Protein AF-A0A2N7YAR9-F1 (afdb_monomer_lite)

Secondary structure (DSSP, 8-state):
--SGGG--HHHHHHHHHHHH-TTS-EEEEE-THHHHHHHHHHHHHTTT-S-EEE---HHHHHHHHHTS-TTPEEEEE---S--S---

Sequence (87 aa):
DIGLNSLDGETFDRVVELLRDDSRSLCLVAAATGHALLDYFRLLVRYYRRDVILLDSTDRMAHQLIDLPDNAILLASVFDRHSRMVE

Radius of gyration: 14.52 Å; chains: 1; bounding box: 32×30×36 Å

Structure (mmCIF, N/CA/C/O backbone):
data_AF-A0A2N7YAR9-F1
#
_entry.id   AF-A0A2N7YAR9-F1
#
loop_
_atom_site.group_PDB
_atom_site.id
_atom_site.type_symbol
_atom_site.label_atom_id
_atom_site.label_alt_id
_atom_site.label_comp_id
_atom_site.label_asym_id
_atom_site.label_entity_id
_atom_site.label_seq_id
_atom_site.pdbx_PDB_ins_code
_atom_site.Cartn_x
_atom_site.Cartn_y
_atom_site.Cartn_z
_atom_site.occupancy
_atom_site.B_iso_or_equiv
_atom_site.auth_seq_id
_atom_site.auth_comp_id
_atom_site.auth_asym_id
_atom_site.auth_atom_id
_atom_site.pdbx_PDB_model_num
ATOM 1 N N . ASP A 1 1 ? 1.352 -13.115 -20.923 1.00 51.00 1 ASP A N 1
ATOM 2 C CA . ASP A 1 1 ? 0.830 -11.784 -21.261 1.00 51.00 1 ASP A CA 1
ATOM 3 C C . ASP A 1 1 ? 0.973 -10.919 -20.024 1.00 51.00 1 ASP A C 1
ATOM 5 O O . ASP A 1 1 ? 0.470 -11.330 -18.988 1.00 51.00 1 ASP A O 1
ATOM 9 N N . ILE A 1 2 ? 1.752 -9.836 -20.070 1.00 61.59 2 ILE A N 1
ATOM 10 C CA . ILE A 1 2 ? 1.941 -8.943 -18.914 1.00 61.59 2 ILE A CA 1
ATOM 11 C C . ILE A 1 2 ? 1.072 -7.717 -19.186 1.00 61.59 2 ILE A C 1
ATOM 13 O O . ILE A 1 2 ? 1.465 -6.820 -19.927 1.00 61.59 2 ILE A O 1
ATOM 17 N N . GLY A 1 3 ? -0.151 -7.722 -18.664 1.00 69.00 3 GLY A N 1
ATOM 18 C CA . GLY A 1 3 ? -1.131 -6.659 -18.876 1.00 69.00 3 GLY A CA 1
ATOM 19 C C . GLY A 1 3 ? -2.304 -6.806 -17.914 1.00 69.00 3 GLY A C 1
ATOM 20 O O . GLY A 1 3 ? -2.415 -7.814 -17.231 1.00 69.00 3 GLY A O 1
ATOM 21 N N . LEU A 1 4 ? -3.207 -5.825 -17.853 1.00 73.38 4 LEU A N 1
ATOM 22 C CA . LEU A 1 4 ? -4.328 -5.855 -16.895 1.00 73.38 4 LEU A CA 1
ATOM 23 C C . LEU A 1 4 ? -5.207 -7.114 -17.020 1.00 73.38 4 LEU A C 1
ATOM 25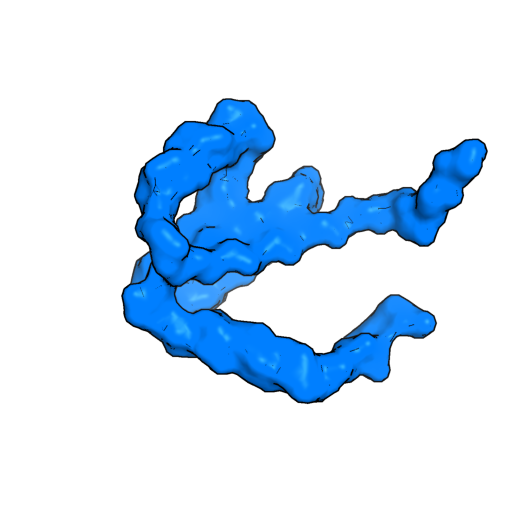 O O . LEU A 1 4 ? -5.782 -7.559 -16.036 1.00 73.38 4 LEU A O 1
ATOM 29 N N . ASN A 1 5 ? -5.250 -7.730 -18.202 1.00 80.75 5 ASN A N 1
ATOM 30 C CA . ASN A 1 5 ? -5.999 -8.962 -18.456 1.00 80.75 5 ASN A CA 1
ATOM 31 C C . ASN A 1 5 ? -5.394 -10.209 -17.787 1.00 80.75 5 ASN A C 1
ATOM 33 O O . ASN A 1 5 ? -6.047 -11.246 -17.757 1.00 80.75 5 ASN A O 1
ATOM 37 N N . SER A 1 6 ? -4.155 -10.139 -17.286 1.00 82.19 6 SER A N 1
ATOM 38 C CA . SER A 1 6 ? -3.526 -11.226 -16.528 1.00 82.19 6 SER A CA 1
ATOM 39 C C . SER A 1 6 ? -3.778 -11.131 -15.022 1.00 82.19 6 SER A C 1
ATOM 41 O O . SER A 1 6 ? -3.242 -11.945 -14.274 1.00 82.19 6 SER A O 1
ATOM 43 N N . LEU A 1 7 ? -4.522 -10.121 -14.561 1.00 82.06 7 LEU A N 1
ATOM 44 C CA . LEU A 1 7 ? -4.896 -9.998 -13.158 1.00 82.06 7 LEU A CA 1
ATOM 45 C C . LEU A 1 7 ? -5.980 -11.022 -12.829 1.00 82.06 7 LEU A C 1
ATOM 47 O O . LEU A 1 7 ? -7.039 -11.048 -13.453 1.00 82.06 7 LEU A O 1
ATOM 51 N N . ASP A 1 8 ? -5.714 -11.840 -11.819 1.00 90.44 8 ASP A N 1
ATOM 52 C CA . ASP A 1 8 ? -6.728 -12.696 -11.224 1.00 90.44 8 ASP A CA 1
ATOM 53 C C . ASP A 1 8 ? -7.710 -11.843 -10.407 1.00 90.44 8 ASP A C 1
ATOM 55 O O . ASP A 1 8 ? -7.303 -11.092 -9.516 1.00 90.44 8 ASP A O 1
ATOM 59 N N . GLY A 1 9 ? -9.001 -11.950 -10.728 1.00 91.50 9 GLY A N 1
ATOM 60 C CA . GLY A 1 9 ? -10.049 -11.140 -10.104 1.00 91.50 9 GLY A CA 1
ATOM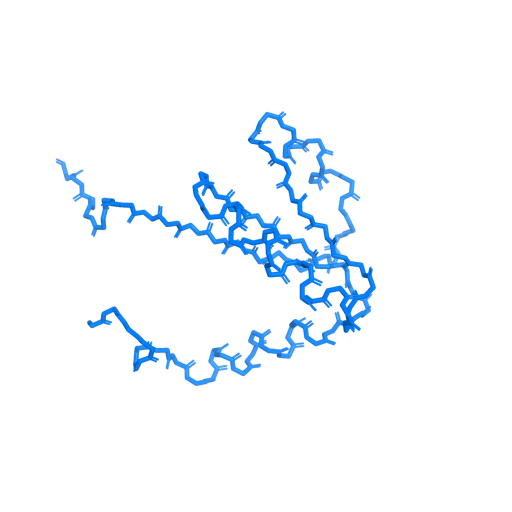 61 C C . GLY A 1 9 ? -10.195 -11.418 -8.610 1.00 91.50 9 GLY A C 1
ATOM 62 O O . GLY A 1 9 ? -10.301 -10.484 -7.822 1.00 91.50 9 GLY A O 1
ATOM 63 N N . GLU A 1 10 ? -10.108 -12.685 -8.197 1.00 94.38 10 GLU A N 1
ATOM 64 C CA . GLU A 1 10 ? -10.220 -13.047 -6.781 1.00 94.38 10 GLU A CA 1
ATOM 65 C C . GLU A 1 10 ? -9.046 -12.485 -5.965 1.00 94.38 10 GLU A C 1
ATOM 67 O O . GLU A 1 10 ? -9.230 -11.930 -4.878 1.00 94.38 10 GLU A O 1
ATOM 72 N N . THR A 1 11 ? -7.828 -12.579 -6.500 1.00 91.38 11 THR A N 1
ATOM 73 C CA . THR A 1 11 ? -6.636 -11.973 -5.898 1.00 91.38 11 THR A CA 1
ATOM 74 C C . THR A 1 11 ? -6.774 -10.457 -5.813 1.00 91.38 11 THR A C 1
ATOM 76 O O . THR A 1 11 ? -6.445 -9.873 -4.779 1.00 91.38 11 THR A O 1
ATOM 79 N N . PHE A 1 12 ? -7.284 -9.813 -6.865 1.00 91.69 12 PHE A N 1
ATOM 80 C CA . PHE A 1 12 ? -7.523 -8.374 -6.867 1.00 91.69 12 PHE A CA 1
ATOM 81 C C . PHE A 1 12 ? -8.505 -7.963 -5.763 1.00 91.69 12 PHE A C 1
ATOM 83 O O . PHE A 1 12 ? -8.183 -7.083 -4.962 1.00 91.69 12 PHE A O 1
ATOM 90 N N . ASP A 1 13 ? -9.645 -8.644 -5.652 1.00 95.00 13 ASP A N 1
ATOM 91 C CA . ASP A 1 13 ? -10.656 -8.359 -4.630 1.00 95.00 13 ASP A CA 1
ATOM 92 C C . ASP A 1 13 ? -10.094 -8.539 -3.212 1.00 95.00 13 ASP A C 1
ATOM 94 O O . ASP A 1 13 ? -10.293 -7.687 -2.344 1.00 95.00 13 ASP A O 1
ATOM 98 N N . ARG A 1 14 ? -9.296 -9.589 -2.974 1.00 94.56 14 ARG A N 1
ATOM 99 C CA . ARG A 1 14 ? -8.612 -9.798 -1.684 1.00 94.56 14 ARG A CA 1
ATOM 100 C C . ARG A 1 14 ? -7.649 -8.659 -1.342 1.00 94.56 14 ARG A C 1
ATOM 102 O O . ARG A 1 14 ? -7.592 -8.233 -0.188 1.00 94.56 14 ARG A O 1
ATOM 109 N N . VAL A 1 15 ? -6.894 -8.158 -2.321 1.00 93.19 15 VAL A N 1
ATOM 110 C CA . VAL A 1 15 ? -5.997 -7.007 -2.123 1.00 93.19 15 VAL A CA 1
ATOM 111 C C . VAL A 1 15 ? -6.801 -5.747 -1.811 1.00 93.19 15 VAL A C 1
ATOM 113 O O . VAL A 1 15 ? -6.430 -5.007 -0.901 1.00 93.19 15 VAL A O 1
ATOM 116 N N . VAL A 1 16 ? -7.916 -5.512 -2.509 1.00 93.62 16 VAL A N 1
ATOM 117 C CA . VAL A 1 16 ? -8.809 -4.380 -2.229 1.00 93.62 16 VAL A CA 1
ATOM 118 C C . VAL A 1 16 ? -9.333 -4.443 -0.795 1.00 93.62 16 VAL A C 1
ATOM 120 O O . VAL A 1 16 ? -9.249 -3.443 -0.086 1.00 93.62 16 VAL A O 1
ATOM 123 N N . GLU A 1 17 ? -9.793 -5.603 -0.326 1.00 94.56 17 GLU A N 1
ATOM 124 C CA . GLU A 1 17 ? -10.264 -5.760 1.056 1.00 94.56 17 GLU A CA 1
ATOM 125 C C . GLU A 1 17 ? -9.160 -5.489 2.092 1.00 94.56 17 GLU A C 1
ATOM 127 O O . GLU A 1 17 ? -9.406 -4.813 3.091 1.00 94.56 17 GLU A O 1
ATOM 132 N N . LEU A 1 18 ? -7.915 -5.909 1.832 1.00 93.81 18 LEU A N 1
ATOM 133 C CA . LEU A 1 18 ? -6.774 -5.543 2.681 1.00 93.81 18 LEU A CA 1
ATOM 134 C C . LEU A 1 18 ? -6.501 -4.033 2.666 1.00 93.81 18 LEU A C 1
ATOM 136 O O . LEU A 1 18 ? -6.231 -3.437 3.706 1.00 93.81 18 LEU A O 1
ATOM 140 N N . LEU A 1 19 ? -6.559 -3.387 1.501 1.00 92.50 19 LEU A N 1
ATOM 141 C CA . LEU A 1 19 ? -6.270 -1.957 1.388 1.00 92.50 19 LEU A CA 1
ATOM 142 C C . LEU A 1 19 ? -7.357 -1.073 2.015 1.00 92.50 19 LEU A C 1
ATOM 144 O O . LEU A 1 19 ? -7.024 0.008 2.507 1.00 92.50 19 LEU A O 1
ATOM 148 N N . ARG A 1 20 ? -8.613 -1.537 2.031 1.00 92.62 20 ARG A N 1
ATOM 149 C CA . ARG A 1 20 ? -9.764 -0.863 2.658 1.00 92.62 20 ARG A CA 1
ATOM 150 C C . ARG A 1 20 ? -9.738 -0.891 4.185 1.00 92.62 20 ARG A C 1
ATOM 152 O O . ARG A 1 20 ? -10.442 -0.102 4.812 1.00 92.62 20 ARG A O 1
ATOM 159 N N . ASP A 1 21 ? -8.950 -1.778 4.781 1.00 93.19 21 ASP A N 1
ATOM 160 C CA . ASP A 1 21 ? -8.842 -1.907 6.229 1.00 93.19 21 ASP A CA 1
ATOM 161 C C . ASP A 1 21 ? -8.007 -0.769 6.849 1.00 93.19 21 ASP A C 1
ATOM 163 O O . ASP A 1 21 ? -6.786 -0.861 6.987 1.00 93.19 21 ASP A O 1
ATOM 167 N N . ASP A 1 22 ? -8.683 0.315 7.238 1.00 93.69 22 ASP A N 1
ATOM 168 C CA . ASP A 1 22 ? -8.090 1.488 7.907 1.00 93.69 22 ASP A CA 1
ATOM 169 C C . ASP A 1 22 ? -7.801 1.249 9.406 1.00 93.69 22 ASP A C 1
ATOM 171 O O . ASP A 1 22 ? -7.334 2.152 10.093 1.00 93.69 22 ASP A O 1
ATOM 175 N N . SER A 1 23 ? -8.050 0.043 9.942 1.00 93.75 23 SER A N 1
ATOM 176 C CA . SER A 1 23 ? -7.677 -0.293 11.330 1.00 93.75 23 SER A CA 1
ATOM 177 C C . SER A 1 23 ? -6.193 -0.640 11.492 1.00 93.75 23 SER A C 1
ATOM 179 O O . SER A 1 23 ? -5.676 -0.667 12.609 1.00 93.75 23 SER A O 1
ATOM 181 N N . ARG A 1 24 ? -5.505 -0.903 10.376 1.00 95.19 24 ARG A N 1
ATOM 182 C CA . ARG A 1 24 ? -4.085 -1.263 10.310 1.00 95.19 24 ARG A CA 1
ATOM 183 C C . ARG A 1 24 ? -3.304 -0.185 9.566 1.00 95.19 24 ARG A C 1
ATOM 185 O O . ARG A 1 24 ? -3.845 0.454 8.663 1.00 95.19 24 ARG A O 1
ATOM 192 N N . SER A 1 25 ? -2.019 -0.028 9.859 1.00 95.25 25 SER A N 1
ATOM 193 C CA . SER A 1 25 ? -1.130 0.839 9.073 1.00 95.25 25 SER A CA 1
ATOM 194 C C . SER A 1 25 ? -0.897 0.258 7.674 1.00 95.25 25 SER A C 1
ATOM 196 O O . SER A 1 25 ? -0.704 -0.953 7.532 1.00 95.25 25 SER A O 1
ATOM 198 N N . LEU A 1 26 ? -0.892 1.103 6.638 1.00 96.19 26 LEU A N 1
ATOM 199 C CA . LEU A 1 26 ? -0.449 0.721 5.293 1.00 96.19 26 LEU A CA 1
ATOM 200 C C . LEU A 1 26 ? 1.004 1.115 5.091 1.00 96.19 26 LEU A C 1
ATOM 202 O O . LEU A 1 26 ? 1.323 2.295 4.994 1.00 96.19 26 LEU A O 1
ATOM 206 N N . CYS A 1 27 ? 1.871 0.129 4.959 1.00 95.50 27 CYS A N 1
ATOM 207 C CA . CYS A 1 27 ? 3.264 0.312 4.621 1.00 95.50 27 CYS A CA 1
ATOM 208 C C . CYS A 1 27 ? 3.475 0.103 3.115 1.00 95.50 27 CYS A C 1
ATOM 210 O O . CYS A 1 27 ? 3.057 -0.907 2.551 1.00 95.50 27 CYS A O 1
ATOM 212 N N . LEU A 1 28 ? 4.117 1.062 2.457 1.00 94.88 28 LEU A N 1
ATOM 213 C CA . LEU A 1 28 ? 4.432 1.054 1.035 1.00 94.88 28 LEU A CA 1
ATOM 214 C C . LEU A 1 28 ? 5.943 0.944 0.861 1.00 94.88 28 LEU A C 1
ATOM 216 O O . LEU A 1 28 ? 6.692 1.685 1.495 1.00 94.88 28 LEU A O 1
ATOM 220 N N . VAL A 1 29 ? 6.396 0.066 -0.030 1.00 93.00 29 VAL A N 1
ATOM 221 C CA . VAL A 1 29 ? 7.821 -0.060 -0.351 1.00 93.00 29 VAL A CA 1
ATOM 222 C C . VAL A 1 29 ? 8.022 -0.328 -1.831 1.00 93.00 29 VAL A C 1
ATOM 224 O O . VAL A 1 29 ? 7.337 -1.153 -2.432 1.00 93.00 29 VAL A O 1
ATOM 227 N N . ALA A 1 30 ? 8.975 0.370 -2.437 1.00 90.12 30 ALA A N 1
ATOM 228 C CA . ALA A 1 30 ? 9.386 0.090 -3.801 1.00 90.12 30 ALA A CA 1
ATOM 229 C C . ALA A 1 30 ? 10.849 0.439 -4.031 1.00 90.12 30 ALA A C 1
ATOM 231 O O . ALA A 1 30 ? 11.389 1.367 -3.430 1.00 90.12 30 ALA A O 1
ATOM 232 N N . ALA A 1 31 ? 11.471 -0.294 -4.950 1.00 84.44 31 ALA A N 1
ATOM 233 C CA . ALA A 1 31 ? 12.831 -0.028 -5.390 1.00 84.44 31 ALA A CA 1
ATOM 234 C C . ALA A 1 31 ? 12.864 0.985 -6.547 1.00 84.44 31 ALA A C 1
ATOM 236 O O . ALA A 1 31 ? 11.980 1.004 -7.410 1.00 84.44 31 ALA A O 1
ATOM 237 N N . ALA A 1 32 ? 13.940 1.777 -6.603 1.00 83.94 32 ALA A N 1
ATOM 238 C CA . ALA A 1 32 ? 14.271 2.670 -7.715 1.00 83.94 32 ALA A CA 1
ATOM 239 C C . ALA A 1 32 ? 13.083 3.547 -8.172 1.00 83.94 32 ALA A C 1
ATOM 241 O O . ALA A 1 32 ? 12.467 4.239 -7.364 1.00 83.94 32 ALA A O 1
ATOM 242 N N . THR A 1 33 ? 12.747 3.530 -9.467 1.00 82.44 33 THR A N 1
ATOM 243 C CA . THR A 1 33 ? 11.664 4.343 -10.046 1.00 82.44 33 THR A CA 1
ATOM 244 C C . THR A 1 33 ? 10.278 3.986 -9.505 1.00 82.44 33 THR A C 1
ATOM 246 O O . THR A 1 33 ? 9.378 4.823 -9.560 1.00 82.44 33 THR A O 1
ATOM 249 N N . GLY A 1 34 ? 10.097 2.792 -8.931 1.00 87.44 34 GLY A N 1
ATOM 250 C CA . GLY A 1 34 ? 8.850 2.402 -8.276 1.00 87.44 34 GLY A CA 1
ATOM 251 C C . GLY A 1 34 ? 8.541 3.238 -7.032 1.00 87.44 34 GLY A C 1
ATOM 252 O O . GLY A 1 34 ? 7.371 3.431 -6.710 1.00 87.44 34 GLY A O 1
ATOM 253 N N . HIS A 1 35 ? 9.563 3.793 -6.369 1.00 90.12 35 HIS A N 1
ATOM 254 C CA . HIS A 1 35 ? 9.378 4.627 -5.181 1.00 90.12 35 HIS A CA 1
ATOM 255 C C . HIS A 1 35 ? 8.576 5.897 -5.497 1.00 90.12 35 HIS A C 1
ATOM 257 O O . HIS A 1 35 ? 7.617 6.206 -4.797 1.00 90.12 35 HIS A O 1
ATOM 263 N N . ALA A 1 36 ? 8.890 6.586 -6.600 1.00 90.88 36 ALA A N 1
ATOM 264 C CA . ALA A 1 36 ? 8.151 7.780 -7.022 1.00 90.88 36 ALA A CA 1
ATOM 265 C C . ALA A 1 36 ? 6.679 7.473 -7.359 1.00 90.88 36 ALA A C 1
ATOM 267 O O . ALA A 1 36 ? 5.789 8.269 -7.060 1.00 90.88 36 ALA A O 1
ATOM 268 N N . LEU A 1 37 ? 6.408 6.301 -7.945 1.00 91.62 37 LEU A N 1
ATOM 269 C CA . LEU A 1 37 ? 5.041 5.854 -8.229 1.00 91.62 37 LEU A CA 1
ATOM 270 C C . LEU A 1 37 ? 4.264 5.553 -6.943 1.00 91.62 37 LEU A C 1
ATOM 272 O O . LEU A 1 37 ? 3.105 5.952 -6.826 1.00 91.62 37 LEU A O 1
ATOM 276 N N . LEU A 1 38 ? 4.890 4.881 -5.972 1.00 93.44 38 LEU A N 1
ATOM 277 C CA . LEU A 1 38 ? 4.248 4.615 -4.687 1.00 93.44 38 LEU A CA 1
ATOM 278 C C . LEU A 1 38 ? 4.082 5.870 -3.833 1.00 93.44 38 LEU A C 1
ATOM 280 O O . LEU A 1 38 ? 3.095 5.947 -3.110 1.00 93.44 38 LEU A O 1
ATOM 284 N N . ASP A 1 39 ? 4.961 6.868 -3.934 1.00 94.12 39 ASP A N 1
ATOM 285 C CA . ASP A 1 39 ? 4.735 8.148 -3.258 1.00 94.12 39 ASP A CA 1
ATOM 286 C C . ASP A 1 39 ? 3.540 8.895 -3.863 1.00 94.12 39 ASP A C 1
ATOM 288 O O . ASP A 1 39 ? 2.675 9.380 -3.134 1.00 94.12 39 ASP A O 1
ATOM 292 N N . TYR A 1 40 ? 3.402 8.895 -5.193 1.00 94.94 40 TYR A N 1
ATOM 293 C CA . TYR A 1 40 ? 2.201 9.431 -5.836 1.00 94.94 40 TYR A CA 1
ATOM 294 C C . TYR A 1 40 ? 0.933 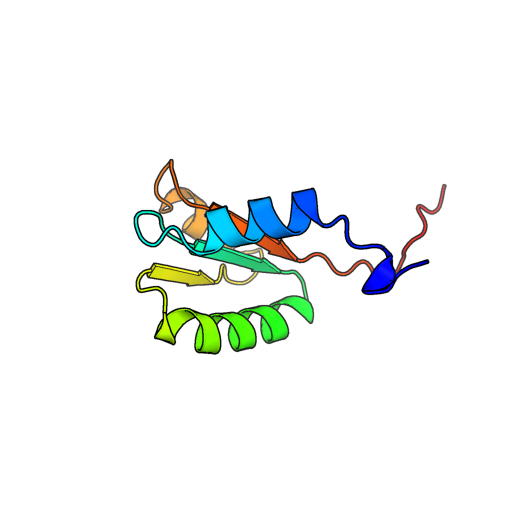8.683 -5.393 1.00 94.94 40 TYR A C 1
ATOM 296 O O . TYR A 1 40 ? -0.052 9.302 -4.988 1.00 94.94 40 TYR A O 1
ATOM 304 N N . PHE A 1 41 ? 0.966 7.348 -5.396 1.00 94.00 41 PHE A N 1
ATOM 305 C CA . PHE A 1 41 ? -0.136 6.527 -4.896 1.00 94.00 41 PHE A CA 1
ATOM 306 C C . PHE A 1 41 ? -0.452 6.820 -3.423 1.00 94.00 41 PHE A C 1
ATOM 308 O O . PHE A 1 41 ? -1.619 6.971 -3.063 1.00 94.00 41 PHE A O 1
ATOM 315 N N . ARG A 1 42 ? 0.569 6.978 -2.573 1.00 95.50 42 ARG A N 1
ATOM 316 C CA . ARG A 1 42 ? 0.415 7.346 -1.162 1.00 95.50 42 ARG A CA 1
ATOM 317 C C . ARG A 1 42 ? -0.369 8.638 -1.007 1.00 95.50 42 ARG A C 1
ATOM 319 O O . ARG A 1 42 ? -1.266 8.697 -0.169 1.00 95.50 42 ARG A O 1
ATOM 326 N N . LEU A 1 43 ? -0.038 9.666 -1.789 1.00 95.50 43 LEU A N 1
ATOM 327 C CA . LEU A 1 43 ? -0.747 10.945 -1.744 1.00 95.50 43 LEU A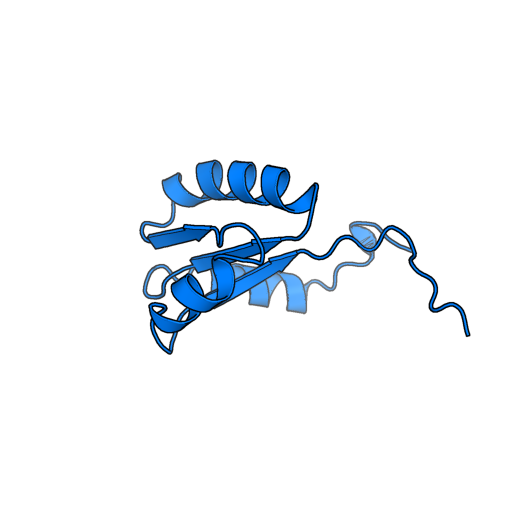 CA 1
ATOM 328 C C . LEU A 1 43 ? -2.241 10.765 -2.041 1.00 95.50 43 LEU A C 1
ATOM 330 O O . LEU A 1 43 ? -3.064 11.360 -1.350 1.00 95.50 43 LEU A O 1
ATOM 334 N N . LEU A 1 44 ? -2.595 9.907 -3.002 1.00 95.50 44 LEU A N 1
ATOM 335 C CA . LEU A 1 44 ? -3.989 9.598 -3.330 1.00 95.50 44 LEU A CA 1
ATOM 336 C C . LEU A 1 44 ? -4.688 8.789 -2.229 1.00 95.50 44 LEU A C 1
ATOM 338 O O . LEU A 1 44 ? -5.811 9.104 -1.843 1.00 95.50 44 LEU A O 1
ATOM 342 N N . VAL A 1 45 ? -4.035 7.758 -1.693 1.00 93.62 45 VAL A N 1
ATOM 343 C CA . VAL A 1 45 ? -4.643 6.885 -0.677 1.00 93.62 45 VAL A CA 1
ATOM 344 C C . VAL A 1 45 ? -4.860 7.612 0.645 1.00 93.62 45 VAL A C 1
ATOM 346 O O . VAL A 1 45 ? -5.844 7.339 1.329 1.00 93.62 45 VAL A O 1
ATOM 349 N N . ARG A 1 46 ? -4.016 8.591 0.988 1.00 93.44 46 ARG A N 1
ATOM 350 C CA . ARG A 1 46 ? -4.162 9.384 2.220 1.00 93.44 46 ARG A CA 1
ATOM 351 C C . ARG A 1 46 ? -5.456 10.203 2.306 1.00 93.44 46 ARG A C 1
ATOM 353 O O . ARG A 1 46 ? -5.801 10.657 3.392 1.00 93.44 46 ARG A O 1
ATOM 360 N N . TYR A 1 47 ? -6.192 10.367 1.205 1.00 92.75 47 TYR A N 1
ATOM 361 C CA . TYR A 1 47 ? -7.550 10.927 1.241 1.00 92.75 47 TYR A CA 1
ATOM 362 C C . TYR A 1 47 ? -8.570 9.985 1.891 1.00 92.75 47 TYR A C 1
ATOM 364 O O . TYR A 1 47 ? -9.577 10.449 2.421 1.00 92.75 47 TYR A O 1
ATOM 372 N N . TYR A 1 48 ? -8.313 8.680 1.850 1.00 91.12 48 TYR A N 1
ATOM 373 C CA . TYR A 1 48 ? -9.235 7.640 2.305 1.00 91.12 48 TYR A CA 1
ATOM 374 C C . TYR A 1 48 ? -8.705 6.854 3.504 1.00 91.12 48 TYR A C 1
ATOM 376 O O . TYR A 1 48 ? -9.498 6.260 4.227 1.00 91.12 48 TYR A O 1
ATOM 384 N N . ARG A 1 49 ? -7.384 6.854 3.720 1.00 92.56 49 ARG A N 1
ATOM 385 C CA . ARG A 1 49 ? -6.713 6.089 4.772 1.00 92.56 49 ARG A CA 1
ATOM 386 C C . ARG A 1 49 ? -5.807 6.985 5.602 1.00 92.56 49 ARG A C 1
ATOM 388 O O . ARG A 1 49 ? -5.028 7.763 5.049 1.00 92.56 49 ARG A O 1
ATOM 395 N N . ARG A 1 50 ? -5.896 6.889 6.927 1.00 88.44 50 ARG A N 1
ATOM 396 C CA . ARG A 1 50 ? -5.200 7.829 7.823 1.00 88.44 50 ARG A CA 1
ATOM 397 C C . ARG A 1 50 ? -3.720 7.517 7.970 1.00 88.44 50 ARG A C 1
ATOM 399 O O . ARG A 1 50 ? -2.905 8.439 7.949 1.00 88.44 50 ARG A O 1
ATOM 406 N N . ASP A 1 51 ? -3.390 6.238 8.102 1.00 94.25 51 ASP A N 1
ATOM 407 C CA . ASP A 1 51 ? -2.040 5.791 8.423 1.00 94.25 51 ASP A CA 1
ATOM 408 C C . ASP A 1 51 ? -1.392 5.074 7.236 1.00 94.25 51 ASP A C 1
ATOM 410 O O . ASP A 1 51 ? -1.602 3.881 6.999 1.00 94.25 51 ASP A O 1
ATOM 414 N N . VAL A 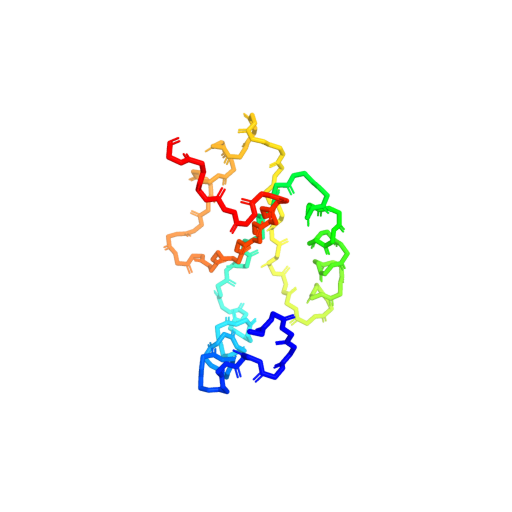1 52 ? -0.646 5.851 6.445 1.00 95.56 52 VAL A N 1
ATOM 415 C CA . VAL A 1 52 ? 0.075 5.369 5.264 1.00 95.56 52 VAL A CA 1
ATOM 416 C C . VAL A 1 52 ? 1.535 5.803 5.338 1.00 95.56 52 VAL A C 1
ATOM 418 O O . VAL A 1 52 ? 1.856 6.993 5.247 1.00 95.56 52 VAL A O 1
ATOM 421 N N . ILE A 1 53 ? 2.415 4.816 5.448 1.00 94.44 53 ILE A N 1
ATOM 422 C CA . ILE A 1 53 ? 3.855 4.949 5.636 1.00 94.44 53 ILE A CA 1
ATOM 423 C C . ILE A 1 53 ? 4.533 4.538 4.330 1.00 94.44 53 ILE A C 1
ATOM 425 O O . ILE A 1 53 ? 4.310 3.436 3.843 1.00 94.44 53 ILE A O 1
ATOM 429 N N . LEU A 1 54 ? 5.365 5.405 3.756 1.00 94.38 54 LEU A N 1
ATOM 430 C CA . LEU A 1 54 ? 6.272 5.025 2.670 1.00 94.38 54 LEU A CA 1
ATOM 431 C C . LEU A 1 54 ? 7.649 4.774 3.268 1.00 94.38 54 LEU A C 1
ATOM 433 O O . LEU A 1 54 ? 8.213 5.672 3.895 1.00 94.38 54 LEU A O 1
ATOM 437 N N . LEU A 1 55 ? 8.159 3.559 3.086 1.00 93.06 55 LEU A N 1
ATOM 438 C CA . LEU A 1 55 ? 9.522 3.229 3.474 1.00 93.06 55 LEU A CA 1
ATOM 439 C C . LEU A 1 55 ? 10.499 3.952 2.551 1.00 93.06 55 LEU A C 1
ATOM 441 O O . LEU A 1 55 ? 10.330 3.970 1.330 1.00 93.06 55 LEU A O 1
ATOM 445 N N . ASP A 1 56 ? 11.496 4.559 3.180 1.00 86.19 56 ASP A N 1
ATOM 446 C CA . ASP A 1 56 ? 12.571 5.330 2.571 1.00 86.19 56 ASP A CA 1
ATOM 447 C C . ASP A 1 56 ? 13.563 4.386 1.861 1.00 86.19 56 ASP A C 1
ATOM 449 O O . ASP A 1 56 ? 13.340 3.176 1.734 1.00 86.19 56 ASP A O 1
ATOM 453 N N . SER A 1 57 ? 14.667 4.933 1.361 1.00 75.88 57 SER A N 1
ATOM 454 C CA . SER A 1 57 ? 15.716 4.154 0.711 1.00 75.88 57 SER A CA 1
ATOM 455 C C . SER A 1 57 ? 16.244 3.006 1.586 1.00 75.88 57 SER A C 1
ATOM 457 O O . SER A 1 57 ? 16.114 2.977 2.813 1.00 75.88 57 SER A O 1
ATOM 459 N N . THR A 1 58 ? 16.856 2.017 0.930 1.00 75.75 58 THR A N 1
ATOM 460 C CA . THR A 1 58 ? 17.292 0.742 1.528 1.00 75.75 58 THR A CA 1
ATOM 461 C C . THR A 1 58 ? 18.145 0.886 2.791 1.00 75.75 58 THR A C 1
ATOM 463 O O . THR A 1 58 ? 18.104 0.010 3.649 1.00 75.75 58 THR A O 1
ATOM 466 N N . ASP A 1 59 ? 18.896 1.978 2.926 1.00 80.88 59 ASP A N 1
ATOM 467 C CA . ASP A 1 59 ? 19.725 2.304 4.090 1.00 80.88 59 ASP A CA 1
ATOM 468 C C . ASP A 1 59 ? 18.916 2.669 5.346 1.00 80.88 59 ASP A C 1
ATOM 470 O O . ASP A 1 59 ? 19.382 2.438 6.459 1.00 80.88 59 ASP A O 1
ATOM 474 N N . ARG A 1 60 ? 17.696 3.192 5.195 1.00 82.00 60 ARG A N 1
ATOM 475 C CA . ARG A 1 60 ? 16.818 3.601 6.308 1.00 82.00 60 ARG A CA 1
ATOM 476 C C . ARG A 1 60 ? 15.658 2.650 6.549 1.00 82.00 60 ARG A C 1
ATOM 478 O O . ARG A 1 60 ? 15.122 2.604 7.654 1.00 82.00 60 ARG A O 1
ATOM 485 N N . MET A 1 61 ? 15.314 1.854 5.543 1.00 86.12 61 MET A N 1
ATOM 486 C CA . MET A 1 61 ? 14.201 0.913 5.578 1.00 86.12 61 MET A CA 1
ATOM 487 C C . MET A 1 61 ? 14.251 -0.032 6.788 1.00 86.12 61 MET A C 1
ATOM 489 O O . MET A 1 61 ? 13.230 -0.246 7.432 1.00 86.12 61 MET A O 1
ATOM 493 N N . ALA A 1 62 ? 15.429 -0.553 7.150 1.00 85.19 62 ALA A N 1
ATOM 494 C CA . ALA A 1 62 ? 15.573 -1.449 8.303 1.00 85.19 62 ALA A CA 1
ATOM 495 C C . ALA A 1 62 ? 15.166 -0.783 9.631 1.00 85.19 62 ALA A C 1
ATOM 497 O O . ALA A 1 62 ? 14.531 -1.417 10.471 1.00 85.19 62 ALA A O 1
ATOM 498 N N . HIS A 1 63 ? 15.486 0.502 9.799 1.00 87.25 63 HIS A N 1
ATOM 499 C CA . HIS A 1 63 ? 15.099 1.276 10.978 1.00 87.25 63 HIS A CA 1
ATOM 500 C C . HIS A 1 63 ? 13.612 1.626 10.985 1.00 87.25 63 HIS A C 1
ATOM 502 O O . HIS A 1 63 ? 13.012 1.707 12.042 1.00 87.25 63 HIS A O 1
ATOM 508 N N . GLN A 1 64 ? 12.994 1.807 9.821 1.00 89.88 64 GLN A N 1
ATOM 509 C CA . GLN A 1 64 ? 11.558 2.076 9.756 1.00 89.88 64 GLN A CA 1
ATOM 510 C C . GLN A 1 64 ? 10.719 0.812 9.962 1.00 89.88 64 GLN A C 1
ATOM 512 O O . GLN A 1 64 ? 9.630 0.892 10.515 1.00 89.88 64 GLN A O 1
ATOM 517 N N . LEU A 1 65 ? 11.221 -0.353 9.536 1.00 88.00 65 LEU A N 1
ATOM 518 C CA . LEU A 1 65 ? 10.531 -1.635 9.697 1.00 88.00 65 LEU A CA 1
ATOM 519 C C . LEU A 1 65 ? 10.386 -2.048 11.164 1.00 88.00 65 LEU A C 1
ATOM 521 O O . LEU A 1 65 ? 9.364 -2.627 11.514 1.00 88.00 65 LEU A O 1
ATOM 525 N N . ILE A 1 66 ? 11.381 -1.761 12.012 1.00 89.88 66 ILE A N 1
ATOM 526 C CA . ILE A 1 66 ? 11.319 -2.117 13.441 1.00 89.88 66 ILE A CA 1
ATOM 527 C C . ILE A 1 66 ? 10.260 -1.311 14.207 1.00 89.88 66 ILE A C 1
ATOM 529 O O . ILE A 1 66 ? 9.762 -1.781 15.224 1.00 89.88 66 ILE A O 1
ATOM 533 N N . ASP A 1 67 ? 9.887 -0.138 13.693 1.00 89.62 67 ASP A N 1
ATOM 534 C CA . ASP A 1 67 ? 8.875 0.734 14.292 1.00 89.62 67 ASP A CA 1
ATOM 535 C C . ASP A 1 67 ? 7.454 0.445 13.766 1.00 89.62 67 ASP A C 1
ATOM 537 O O . ASP A 1 67 ? 6.494 1.101 14.179 1.00 89.62 67 ASP A O 1
ATOM 541 N N . LEU A 1 68 ? 7.289 -0.512 12.842 1.00 90.31 68 LEU A N 1
ATOM 542 C CA . LEU A 1 68 ? 5.970 -0.862 12.318 1.00 90.31 68 LEU A CA 1
ATOM 543 C C . LEU A 1 68 ? 5.161 -1.686 13.329 1.00 90.31 68 LEU A C 1
ATOM 545 O O . LEU A 1 68 ? 5.707 -2.582 13.972 1.00 90.31 68 LEU A O 1
ATOM 549 N N . PRO A 1 69 ? 3.837 -1.465 13.413 1.00 91.19 69 PRO A N 1
ATOM 550 C CA . PRO A 1 69 ? 2.953 -2.359 14.149 1.00 91.19 69 PRO A CA 1
ATOM 551 C C . PRO A 1 69 ? 3.002 -3.789 13.597 1.00 91.19 69 PRO A C 1
ATOM 553 O O . PRO A 1 69 ? 2.996 -3.985 12.381 1.00 91.19 69 PRO A O 1
ATOM 556 N N . ASP A 1 70 ? 2.931 -4.786 14.481 1.00 92.56 70 ASP A N 1
ATOM 557 C CA . ASP A 1 70 ? 2.957 -6.217 14.124 1.00 92.56 70 ASP A CA 1
ATOM 558 C C . ASP A 1 70 ? 1.873 -6.627 13.112 1.00 92.56 70 ASP A C 1
ATOM 560 O O . ASP A 1 70 ? 1.998 -7.625 12.404 1.00 92.56 70 ASP A O 1
ATOM 564 N N . ASN A 1 71 ? 0.780 -5.867 13.050 1.00 94.62 71 ASN A N 1
ATOM 565 C CA . ASN A 1 71 ? -0.341 -6.105 12.153 1.00 94.62 71 ASN A CA 1
ATOM 566 C C . ASN A 1 71 ? -0.334 -5.196 10.913 1.00 94.62 71 ASN A C 1
ATOM 568 O O . ASN A 1 71 ? -1.337 -5.170 10.204 1.00 94.62 71 ASN A O 1
ATOM 572 N N . ALA A 1 72 ? 0.731 -4.443 10.635 1.00 94.81 72 ALA A N 1
ATOM 573 C CA . ALA A 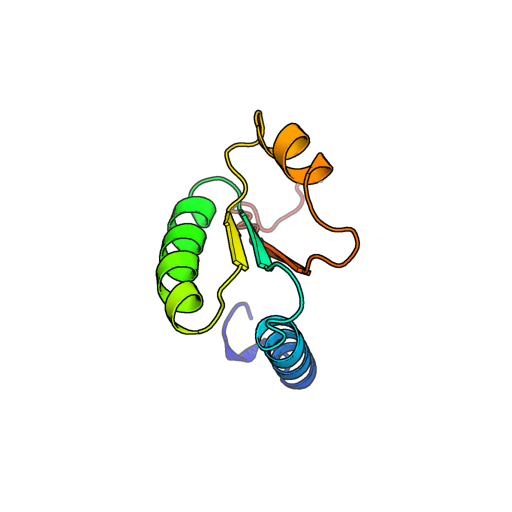1 72 ? 0.787 -3.572 9.465 1.00 94.81 72 ALA A CA 1
ATOM 574 C C . ALA A 1 72 ? 0.620 -4.357 8.148 1.00 94.81 72 ALA A C 1
ATOM 576 O O . ALA A 1 72 ? 1.046 -5.504 8.006 1.00 94.81 72 ALA A O 1
ATOM 577 N N . ILE A 1 73 ? 0.002 -3.721 7.152 1.00 95.56 73 ILE A N 1
ATOM 578 C CA . ILE A 1 73 ? -0.121 -4.266 5.796 1.00 95.56 73 ILE A CA 1
ATOM 579 C C . ILE A 1 73 ? 1.042 -3.744 4.961 1.00 95.56 73 ILE A C 1
ATOM 581 O O . ILE A 1 73 ? 1.182 -2.534 4.818 1.00 95.56 73 ILE A O 1
ATOM 585 N N . LEU A 1 74 ? 1.833 -4.634 4.359 1.00 93.81 74 LEU A N 1
ATOM 586 C CA . LEU A 1 74 ? 2.904 -4.260 3.435 1.00 93.81 74 LEU A CA 1
ATOM 587 C C . LEU A 1 74 ? 2.450 -4.410 1.978 1.00 93.81 74 LEU A C 1
ATOM 589 O O . LEU A 1 74 ? 2.150 -5.515 1.528 1.00 93.81 74 LEU A O 1
ATOM 593 N N . LEU A 1 75 ? 2.460 -3.309 1.225 1.00 93.81 75 LEU A N 1
ATOM 594 C CA . LEU A 1 75 ? 2.331 -3.300 -0.230 1.00 93.81 75 LEU A CA 1
ATOM 595 C C . LEU A 1 75 ? 3.698 -3.000 -0.852 1.00 93.81 75 LEU A C 1
ATOM 597 O O . LEU A 1 75 ? 4.168 -1.859 -0.860 1.00 93.81 75 LEU A O 1
ATOM 601 N N . ALA A 1 76 ? 4.327 -4.047 -1.379 1.00 90.88 76 ALA A N 1
ATOM 602 C CA . ALA A 1 76 ? 5.615 -3.961 -2.046 1.00 90.88 76 ALA A CA 1
ATOM 603 C C . ALA A 1 76 ? 5.445 -3.927 -3.568 1.00 90.88 76 ALA A C 1
ATOM 605 O O . ALA A 1 76 ? 4.721 -4.742 -4.138 1.00 90.88 76 ALA A O 1
ATOM 606 N N . SER A 1 77 ? 6.149 -3.013 -4.232 1.00 87.19 77 SER A N 1
ATOM 607 C CA . SER A 1 77 ? 6.259 -2.978 -5.688 1.00 87.19 77 SER A CA 1
ATOM 608 C C . SER A 1 77 ? 7.708 -3.183 -6.106 1.00 87.19 77 SER A C 1
ATOM 610 O O . SER A 1 77 ? 8.606 -2.426 -5.728 1.00 87.19 77 SER A O 1
ATOM 612 N N . VAL A 1 78 ? 7.938 -4.221 -6.904 1.00 81.62 78 VAL A N 1
ATOM 613 C CA . VAL A 1 78 ? 9.244 -4.526 -7.484 1.00 81.62 78 VAL A CA 1
ATOM 614 C C . VAL A 1 78 ? 9.092 -4.485 -8.992 1.00 81.62 78 VAL A C 1
ATOM 616 O O . VAL A 1 78 ? 8.360 -5.280 -9.576 1.00 81.62 78 VAL A O 1
ATOM 619 N N . PHE A 1 79 ? 9.789 -3.547 -9.625 1.00 72.81 79 PHE A N 1
ATOM 620 C CA . PHE A 1 79 ? 9.937 -3.539 -11.070 1.00 72.81 79 PHE A CA 1
ATOM 621 C C . PHE A 1 79 ? 11.287 -4.155 -11.418 1.00 72.81 79 PHE A C 1
ATOM 623 O O . PHE A 1 79 ? 12.327 -3.514 -11.253 1.00 72.81 79 PHE A O 1
ATOM 630 N N . ASP A 1 80 ? 11.275 -5.397 -11.894 1.00 66.25 80 ASP A N 1
ATOM 631 C CA . ASP A 1 80 ? 12.471 -5.997 -12.467 1.00 66.25 80 ASP A CA 1
ATOM 632 C C . ASP A 1 80 ? 12.544 -5.679 -13.963 1.00 66.25 80 ASP A C 1
ATOM 634 O O . ASP A 1 80 ? 11.749 -6.160 -14.773 1.00 66.25 80 ASP A O 1
ATOM 638 N N . ARG A 1 81 ? 13.523 -4.850 -14.339 1.00 57.41 81 ARG A N 1
ATOM 639 C CA . ARG A 1 81 ? 13.820 -4.547 -15.746 1.00 57.41 81 ARG A CA 1
ATOM 640 C C . ARG A 1 81 ? 14.438 -5.737 -16.491 1.00 57.41 81 ARG A C 1
ATOM 642 O O . ARG A 1 81 ? 14.499 -5.708 -17.717 1.00 57.41 81 ARG A O 1
ATOM 649 N N . HIS A 1 82 ? 14.886 -6.769 -15.776 1.00 53.69 82 HIS A N 1
ATOM 650 C CA . HIS A 1 82 ? 15.406 -8.014 -16.326 1.00 53.69 82 HIS A CA 1
ATOM 651 C C . HIS A 1 82 ? 14.457 -9.154 -15.960 1.00 53.69 82 HIS A C 1
ATOM 653 O O . HIS A 1 82 ? 14.748 -9.989 -15.118 1.00 53.69 82 HIS A O 1
ATOM 659 N N . SER A 1 83 ? 13.316 -9.234 -16.643 1.00 46.12 83 SER A N 1
ATOM 660 C CA . SER A 1 83 ? 12.318 -10.301 -16.443 1.00 46.12 83 SER A CA 1
ATOM 661 C C . SER A 1 83 ? 12.802 -11.714 -16.859 1.00 46.12 83 SER A C 1
ATOM 663 O O . SER A 1 83 ? 12.006 -12.595 -17.167 1.00 46.12 83 SER A O 1
ATOM 665 N N . ARG A 1 84 ? 14.117 -11.954 -16.911 1.00 43.81 84 ARG A N 1
ATOM 666 C CA . ARG A 1 84 ? 14.729 -13.266 -17.116 1.00 43.81 84 ARG A CA 1
ATOM 667 C C . ARG A 1 84 ? 15.830 -13.454 -16.086 1.00 43.81 84 ARG A C 1
ATOM 669 O O . ARG A 1 84 ? 16.802 -12.701 -16.092 1.00 43.81 84 ARG A O 1
ATOM 676 N N . MET A 1 85 ? 15.698 -14.496 -15.264 1.00 44.53 85 MET A N 1
ATOM 677 C CA . MET A 1 85 ? 16.867 -15.112 -14.644 1.00 44.53 85 MET A CA 1
ATOM 678 C C . MET A 1 85 ? 17.869 -15.405 -15.764 1.00 44.53 85 MET A C 1
ATOM 680 O O . MET A 1 85 ? 17.542 -16.101 -16.726 1.00 44.53 85 MET A O 1
ATOM 684 N N . VAL A 1 86 ? 19.049 -14.805 -15.670 1.00 48.09 86 VAL A N 1
ATOM 685 C CA . VAL A 1 86 ? 20.216 -15.276 -16.408 1.00 48.09 86 VAL A CA 1
ATOM 686 C C . VAL A 1 86 ? 20.735 -16.458 -15.592 1.00 48.09 86 VAL A C 1
ATOM 688 O O . VAL A 1 86 ? 21.075 -16.266 -14.425 1.00 48.09 86 VAL A O 1
ATOM 691 N N . GLU A 1 87 ? 20.675 -17.661 -16.167 1.00 40.81 87 GLU A N 1
ATOM 692 C CA . GLU A 1 87 ? 21.420 -18.832 -15.671 1.00 40.81 87 GLU A CA 1
ATOM 693 C C . GLU A 1 87 ? 22.931 -18.583 -15.720 1.00 40.81 87 GLU A C 1
ATOM 695 O O . GLU A 1 87 ? 23.399 -17.969 -16.711 1.00 40.81 87 GLU A O 1
#

Foldseek 3Di:
DPDPVPDDPVVVVVVVVVLLPLVAAEEEEEPDPVLVVVVVVQVVSCVRHVHYHYQDDPVCNVVVVVVGDPPHHYDYDYDDPPPDDDD

pLDDT: mean 85.56, std 13.84, range [40.81, 96.19]